Protein AF-A0A8H4V122-F1 (afdb_monomer_lite)

Radius of gyration: 27.4 Å; chains: 1; bounding box: 57×43×86 Å

Sequence (117 aa):
MLMNLHKHVWTEALQMNDFHEDGKKNVDSMQRLVELAEGYEKRVKEESTLTKEQLKTRYVGKVDPKKHIEDVGQQLIEDNIVAVSRQMINKESSVARVANGQDKENEAQMDVDDEKL

Structure (mmCIF, N/CA/C/O backbone):
data_AF-A0A8H4V122-F1
#
_entry.id   AF-A0A8H4V122-F1
#
loop_
_atom_site.group_PDB
_atom_site.id
_atom_site.type_symbol
_atom_site.label_atom_id
_atom_site.label_alt_id
_atom_site.label_comp_id
_atom_site.label_asym_id
_atom_site.label_entity_id
_atom_site.label_seq_id
_atom_site.pdbx_PDB_ins_code
_atom_site.Cartn_x
_atom_site.Cartn_y
_atom_site.Cartn_z
_atom_site.occupancy
_atom_site.B_iso_or_equiv
_atom_site.auth_seq_id
_atom_site.auth_comp_id
_atom_site.auth_asym_id
_atom_site.auth_atom_id
_atom_site.pdbx_PDB_model_num
ATOM 1 N N . MET A 1 1 ? 14.186 -34.606 -11.131 1.00 58.03 1 MET A N 1
ATOM 2 C CA . MET A 1 1 ? 13.995 -33.296 -11.801 1.00 58.03 1 MET A CA 1
ATOM 3 C C . MET A 1 1 ? 12.829 -32.456 -11.257 1.00 58.03 1 MET A C 1
ATOM 5 O O . MET A 1 1 ? 12.756 -31.294 -11.612 1.00 58.03 1 MET A O 1
ATOM 9 N N . LEU A 1 2 ? 11.965 -32.953 -10.357 1.00 67.62 2 LEU A N 1
ATOM 10 C CA . LEU A 1 2 ? 10.861 -32.154 -9.777 1.00 67.62 2 LEU A CA 1
ATOM 11 C C . LEU A 1 2 ? 11.307 -31.126 -8.716 1.00 67.62 2 LEU A C 1
ATOM 13 O O . LEU A 1 2 ? 10.572 -30.201 -8.388 1.00 67.62 2 LEU A O 1
ATOM 17 N N . MET A 1 3 ? 12.528 -31.260 -8.193 1.00 71.56 3 MET A N 1
ATOM 18 C CA . MET A 1 3 ? 13.026 -30.456 -7.069 1.00 71.56 3 MET A CA 1
ATOM 19 C C . MET A 1 3 ? 13.312 -28.982 -7.421 1.00 71.56 3 MET A C 1
ATOM 21 O O . MET A 1 3 ? 13.557 -28.187 -6.522 1.00 71.56 3 MET A O 1
ATOM 25 N N . ASN A 1 4 ? 13.280 -28.609 -8.705 1.00 76.31 4 ASN A N 1
ATOM 26 C CA . ASN A 1 4 ? 13.495 -27.230 -9.162 1.00 76.31 4 ASN A CA 1
ATOM 27 C C . ASN A 1 4 ? 12.207 -26.510 -9.592 1.00 76.31 4 ASN A C 1
ATOM 29 O O . ASN A 1 4 ? 12.282 -25.333 -9.915 1.00 76.31 4 ASN A O 1
ATOM 33 N N . LEU A 1 5 ? 11.037 -27.162 -9.580 1.00 77.88 5 LEU A N 1
ATOM 34 C CA . LEU A 1 5 ? 9.804 -26.549 -10.096 1.00 77.88 5 LEU A CA 1
ATOM 35 C C . LEU A 1 5 ? 9.271 -25.411 -9.206 1.00 77.88 5 LEU A C 1
ATOM 37 O O . LEU A 1 5 ? 8.628 -24.497 -9.699 1.00 77.88 5 LEU A O 1
ATOM 41 N N . HIS A 1 6 ? 9.564 -25.451 -7.903 1.00 78.19 6 HIS A N 1
ATOM 42 C CA . HIS A 1 6 ? 9.182 -24.402 -6.949 1.00 78.19 6 HIS A CA 1
ATOM 43 C C . HIS A 1 6 ? 10.207 -23.260 -6.859 1.00 78.19 6 HIS A C 1
ATOM 45 O O . HIS A 1 6 ? 10.007 -22.316 -6.098 1.00 78.19 6 HIS A O 1
ATOM 51 N N . LYS A 1 7 ? 11.353 -23.373 -7.546 1.00 80.56 7 LYS A N 1
ATOM 52 C CA . LYS A 1 7 ? 12.408 -22.364 -7.459 1.00 80.56 7 LYS A CA 1
ATOM 53 C C . LYS A 1 7 ? 12.090 -21.244 -8.434 1.00 80.56 7 LYS A C 1
ATOM 55 O O . LYS A 1 7 ? 12.181 -21.433 -9.643 1.00 80.56 7 LYS A O 1
ATOM 60 N N . HIS A 1 8 ? 11.751 -20.084 -7.890 1.00 79.12 8 HIS A N 1
ATOM 61 C CA . HIS A 1 8 ? 11.617 -18.868 -8.677 1.00 79.12 8 HIS A CA 1
ATOM 62 C C . HIS A 1 8 ? 12.961 -18.468 -9.280 1.00 79.12 8 HIS A C 1
ATOM 64 O O . HIS A 1 8 ? 14.018 -18.618 -8.655 1.00 79.12 8 HIS A O 1
ATOM 70 N N . VAL A 1 9 ? 12.922 -17.964 -10.512 1.00 83.06 9 VAL A N 1
ATOM 71 C CA . VAL A 1 9 ? 14.120 -17.451 -11.167 1.00 83.06 9 VAL A CA 1
ATOM 72 C C . VAL A 1 9 ? 14.469 -16.133 -10.487 1.00 83.06 9 VAL A C 1
ATOM 74 O O . VAL A 1 9 ? 13.708 -15.176 -10.547 1.00 83.06 9 VAL A O 1
ATOM 77 N N . TRP A 1 10 ? 15.629 -16.067 -9.837 1.00 83.06 10 TRP A N 1
ATOM 78 C CA . TRP A 1 10 ? 16.069 -14.876 -9.098 1.00 83.06 10 TRP A CA 1
ATOM 79 C C . TRP A 1 10 ? 16.100 -13.598 -9.958 1.00 83.06 10 TRP A C 1
ATOM 81 O O . TRP A 1 10 ? 15.964 -12.498 -9.429 1.00 83.06 10 TRP A O 1
ATOM 91 N N . THR A 1 11 ? 16.233 -13.732 -11.282 1.00 80.19 11 THR A N 1
ATOM 92 C CA . THR A 1 11 ? 16.198 -12.613 -12.232 1.00 80.19 11 THR A CA 1
ATOM 93 C C . THR A 1 11 ? 14.825 -11.957 -12.341 1.00 80.19 11 THR A C 1
ATOM 95 O O . THR A 1 11 ? 14.758 -10.790 -12.706 1.00 80.19 11 THR A O 1
ATOM 98 N N . GLU A 1 12 ? 13.738 -12.665 -12.019 1.00 80.69 12 GLU A N 1
ATOM 99 C CA . GLU A 1 12 ? 12.373 -12.118 -11.997 1.00 80.69 12 GLU A CA 1
ATOM 100 C C . GLU A 1 12 ? 12.278 -10.939 -11.016 1.00 80.69 12 GLU A C 1
ATOM 102 O O . GLU A 1 12 ? 11.700 -9.903 -11.325 1.00 80.69 12 GLU A O 1
ATOM 107 N N . ALA A 1 13 ? 12.973 -11.024 -9.877 1.00 77.06 13 ALA A N 1
ATOM 108 C CA . ALA A 1 13 ? 13.030 -9.947 -8.892 1.00 77.06 13 ALA A CA 1
ATOM 109 C C . ALA A 1 13 ? 13.858 -8.726 -9.340 1.00 77.06 13 ALA A C 1
ATOM 111 O O . ALA A 1 13 ? 13.828 -7.702 -8.660 1.00 77.06 13 ALA A O 1
ATOM 112 N N . LEU A 1 14 ? 14.597 -8.825 -10.449 1.00 79.19 14 LEU A N 1
ATOM 113 C CA . LEU A 1 14 ? 15.359 -7.728 -11.056 1.00 79.19 14 LEU A CA 1
ATOM 114 C C . LEU A 1 14 ? 14.671 -7.154 -12.300 1.00 79.19 14 LEU A C 1
ATOM 116 O O . LEU A 1 14 ? 15.157 -6.171 -12.859 1.00 79.19 14 LEU A O 1
ATOM 120 N N . GLN A 1 15 ? 13.556 -7.744 -12.738 1.00 84.06 15 GLN A N 1
ATOM 121 C CA . GLN A 1 15 ? 12.768 -7.183 -13.824 1.00 84.06 15 GLN A CA 1
ATOM 122 C C . GLN A 1 15 ? 12.089 -5.894 -13.361 1.00 84.06 15 GLN A C 1
ATOM 124 O O . GLN A 1 15 ? 11.591 -5.774 -12.238 1.00 84.06 15 GLN A O 1
ATOM 129 N N . MET A 1 16 ? 12.128 -4.903 -14.242 1.00 83.88 16 MET A N 1
ATOM 130 C CA . MET A 1 16 ? 11.585 -3.581 -13.993 1.00 83.88 16 MET A CA 1
ATOM 131 C C . MET A 1 16 ? 10.168 -3.532 -14.554 1.00 83.88 16 MET A C 1
ATOM 133 O O . MET A 1 16 ? 9.971 -3.768 -15.745 1.00 83.88 16 MET A O 1
ATOM 137 N N . ASN A 1 17 ? 9.195 -3.277 -13.683 1.00 84.44 17 ASN A N 1
ATOM 138 C CA . ASN A 1 17 ? 7.796 -3.126 -14.070 1.00 84.44 17 ASN A CA 1
ATOM 139 C C . ASN A 1 17 ? 7.565 -1.763 -14.741 1.00 84.44 17 ASN A C 1
ATOM 141 O O . ASN A 1 17 ? 8.423 -0.877 -14.683 1.00 84.44 17 ASN A O 1
ATOM 145 N N . ASP A 1 18 ? 6.400 -1.589 -15.367 1.00 90.62 18 ASP A N 1
ATOM 146 C CA . ASP A 1 18 ? 6.002 -0.292 -15.911 1.00 90.62 18 ASP A CA 1
ATOM 147 C C . ASP A 1 18 ? 5.777 0.729 -14.782 1.00 90.62 18 ASP A C 1
ATOM 149 O O . ASP A 1 18 ? 4.948 0.547 -13.887 1.00 90.62 18 ASP A O 1
ATOM 153 N N . PHE A 1 19 ? 6.495 1.848 -14.865 1.00 88.19 19 PHE A N 1
ATOM 154 C CA . PHE A 1 19 ? 6.389 2.960 -13.929 1.00 88.19 19 PHE A CA 1
ATOM 155 C C . PHE A 1 19 ? 4.992 3.567 -13.868 1.00 88.19 19 PHE A C 1
ATOM 157 O O . PHE A 1 19 ? 4.586 4.055 -12.813 1.00 88.19 19 PHE A O 1
ATOM 164 N N . HIS A 1 20 ? 4.263 3.584 -14.986 1.00 92.25 20 HIS A N 1
ATOM 165 C CA . HIS A 1 20 ? 2.925 4.160 -15.002 1.00 92.25 20 HIS A CA 1
ATOM 166 C C . HIS A 1 20 ? 1.947 3.292 -14.198 1.00 92.25 20 HIS A C 1
ATOM 168 O O . HIS A 1 20 ? 1.125 3.811 -13.438 1.00 92.25 20 HIS A O 1
ATOM 174 N N . GLU A 1 21 ? 2.063 1.967 -14.309 1.00 91.19 21 GLU A N 1
ATOM 175 C CA . GLU A 1 21 ? 1.270 1.036 -13.506 1.00 91.19 21 GLU A CA 1
ATOM 176 C C . GLU A 1 21 ? 1.621 1.112 -12.020 1.00 91.19 21 GLU A C 1
ATOM 178 O O . GLU A 1 21 ? 0.715 1.170 -11.188 1.00 91.19 21 GLU A O 1
ATOM 183 N N . ASP A 1 22 ? 2.909 1.151 -11.677 1.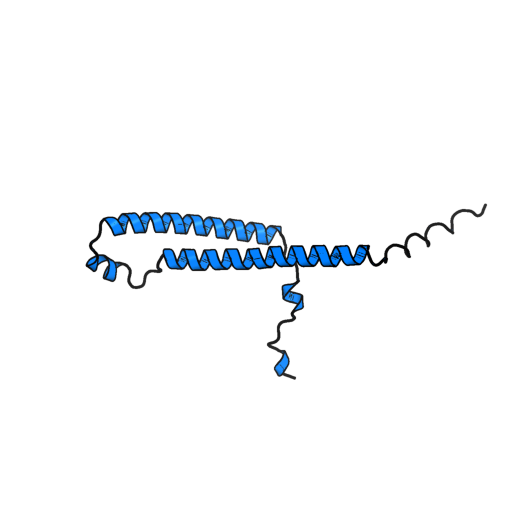00 89.75 22 ASP A N 1
ATOM 184 C CA . ASP A 1 22 ? 3.354 1.252 -10.283 1.00 89.75 22 ASP A CA 1
ATOM 185 C C . ASP A 1 22 ? 2.953 2.600 -9.661 1.00 89.75 22 ASP A C 1
ATOM 187 O O . ASP A 1 22 ? 2.476 2.650 -8.526 1.00 89.75 22 ASP A O 1
ATOM 191 N N . GLY A 1 23 ? 3.028 3.690 -10.432 1.00 91.00 23 GLY A N 1
ATOM 192 C CA . GLY A 1 23 ? 2.519 5.001 -10.029 1.00 91.00 23 GLY A CA 1
ATOM 193 C C . GLY A 1 23 ? 1.015 4.981 -9.749 1.00 91.00 23 GLY A C 1
ATOM 194 O O . GLY A 1 23 ? 0.573 5.480 -8.714 1.00 91.00 23 GLY A O 1
ATOM 195 N N . LYS A 1 24 ? 0.225 4.344 -10.622 1.00 94.62 24 LYS A N 1
ATOM 196 C CA . LYS A 1 24 ? -1.220 4.181 -10.413 1.00 94.62 24 LYS A CA 1
ATOM 197 C C . LYS A 1 24 ? -1.527 3.344 -9.168 1.00 94.62 24 LYS A C 1
ATOM 199 O O . LYS A 1 24 ? -2.357 3.753 -8.361 1.00 94.62 24 LYS A O 1
ATOM 204 N N . LYS A 1 25 ? -0.839 2.213 -8.977 1.00 92.38 25 LYS A N 1
ATOM 205 C CA . LYS A 1 25 ? -0.995 1.362 -7.783 1.00 92.38 25 LYS A CA 1
ATOM 206 C C . LYS A 1 25 ? -0.667 2.126 -6.502 1.00 92.38 25 LYS A C 1
ATOM 208 O O . LYS A 1 25 ? -1.403 2.009 -5.528 1.00 92.38 25 LYS A O 1
ATOM 213 N N . ASN A 1 26 ? 0.390 2.937 -6.511 1.00 92.75 26 ASN A N 1
ATOM 214 C CA . ASN A 1 26 ? 0.759 3.774 -5.372 1.00 92.75 26 ASN A CA 1
ATOM 215 C C . ASN A 1 26 ? -0.326 4.802 -5.036 1.00 92.75 26 ASN A C 1
ATOM 217 O O . ASN A 1 26 ? -0.695 4.931 -3.869 1.00 92.75 26 ASN A O 1
ATOM 221 N N . VAL A 1 27 ? -0.874 5.492 -6.041 1.00 94.44 27 VAL A N 1
ATOM 222 C CA . VAL A 1 27 ? -1.979 6.446 -5.844 1.00 94.44 27 VAL A CA 1
ATOM 223 C C . VAL A 1 27 ? -3.216 5.743 -5.282 1.00 94.44 27 VAL A C 1
ATOM 225 O O . VAL A 1 27 ? -3.773 6.204 -4.287 1.00 94.44 27 VAL A O 1
ATOM 228 N N . ASP A 1 28 ? -3.605 4.602 -5.853 1.00 94.44 28 ASP A N 1
ATOM 229 C CA . ASP A 1 28 ? -4.757 3.822 -5.389 1.00 94.44 28 ASP A CA 1
ATOM 230 C C . ASP A 1 28 ? -4.567 3.337 -3.938 1.00 94.44 28 ASP A C 1
ATOM 232 O O . ASP A 1 28 ? -5.485 3.420 -3.119 1.00 94.44 28 ASP A O 1
ATOM 236 N N . SER A 1 29 ? -3.370 2.862 -3.583 1.00 91.44 29 SER A N 1
ATOM 237 C CA . SER A 1 29 ? -3.038 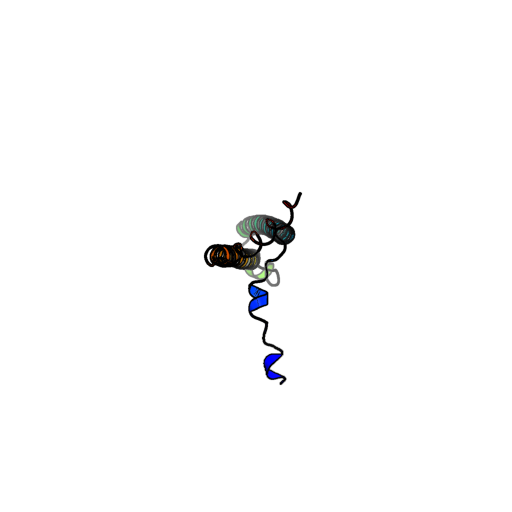2.424 -2.222 1.00 91.44 29 SER A CA 1
ATOM 238 C C . SER A 1 29 ? -3.020 3.581 -1.222 1.00 91.44 29 SER A C 1
ATOM 240 O O . SER A 1 29 ? -3.534 3.437 -0.112 1.00 91.44 29 SER A O 1
ATOM 242 N N . MET A 1 30 ? -2.496 4.749 -1.608 1.00 91.94 30 MET A N 1
ATOM 243 C CA . MET A 1 30 ? -2.550 5.952 -0.773 1.00 91.94 30 MET A CA 1
ATOM 244 C C . MET A 1 30 ? -3.988 6.429 -0.557 1.00 91.94 30 MET A C 1
ATOM 246 O O . MET A 1 30 ? -4.345 6.775 0.567 1.00 91.94 30 MET A O 1
ATOM 250 N N . GLN A 1 31 ? -4.831 6.395 -1.593 1.00 94.31 31 GLN A N 1
ATOM 251 C CA . GLN A 1 31 ? -6.244 6.757 -1.482 1.00 94.31 31 GLN A CA 1
ATOM 252 C C . GLN A 1 31 ? -6.979 5.843 -0.490 1.00 94.31 31 GLN A C 1
ATOM 254 O O . GLN A 1 31 ? -7.683 6.327 0.396 1.00 94.31 31 GLN A O 1
ATOM 259 N N . ARG A 1 32 ? -6.746 4.526 -0.562 1.00 91.19 32 ARG A N 1
ATOM 260 C CA . ARG A 1 32 ? -7.284 3.565 0.418 1.00 91.19 32 ARG A CA 1
ATOM 261 C C . ARG A 1 32 ? -6.803 3.856 1.837 1.00 91.19 32 ARG A C 1
ATOM 263 O O . ARG A 1 32 ? -7.577 3.744 2.783 1.00 91.19 32 ARG A O 1
ATOM 270 N N . LEU A 1 33 ? -5.537 4.238 2.003 1.00 91.38 33 LEU A N 1
ATOM 271 C CA . LEU A 1 33 ? -4.978 4.569 3.314 1.00 91.38 33 LEU A CA 1
ATOM 272 C C . LEU A 1 33 ? -5.646 5.817 3.915 1.00 91.38 33 LEU A C 1
ATOM 274 O O . LEU A 1 33 ? -5.933 5.828 5.112 1.00 91.38 33 LEU A O 1
ATOM 278 N N . VAL A 1 34 ? -5.970 6.821 3.093 1.00 92.50 34 VAL A N 1
ATOM 279 C CA . VAL A 1 34 ? -6.749 8.001 3.514 1.00 92.50 34 VAL A CA 1
ATOM 280 C C . VAL A 1 34 ? -8.155 7.602 3.968 1.00 92.50 34 VAL A C 1
ATOM 282 O O . VAL A 1 34 ? -8.569 7.976 5.064 1.00 92.50 34 VAL A O 1
ATOM 285 N N . GLU A 1 35 ? -8.865 6.783 3.190 1.00 91.12 35 GLU A N 1
ATOM 286 C CA . GLU A 1 35 ? -10.209 6.303 3.550 1.00 91.12 35 GLU A CA 1
ATOM 287 C C . GLU A 1 35 ? -10.214 5.531 4.880 1.00 91.12 35 GLU A C 1
ATOM 289 O O . GLU A 1 35 ? -11.092 5.716 5.731 1.00 91.12 35 GLU A O 1
ATOM 294 N N . LEU A 1 36 ? -9.204 4.685 5.095 1.00 90.25 36 LEU A N 1
ATOM 295 C CA . LEU A 1 36 ? -9.030 3.948 6.345 1.00 90.25 36 LEU A CA 1
ATOM 296 C C . LEU A 1 36 ? -8.700 4.875 7.520 1.00 90.25 36 LEU A C 1
ATOM 298 O O . LEU A 1 36 ? -9.209 4.655 8.621 1.00 90.25 36 LEU A O 1
ATOM 302 N N . ALA A 1 37 ? -7.895 5.918 7.300 1.00 90.50 37 ALA A N 1
ATOM 303 C CA . ALA A 1 37 ? -7.561 6.908 8.320 1.00 90.50 37 ALA A CA 1
ATOM 304 C C . ALA A 1 37 ? -8.794 7.716 8.760 1.00 90.50 37 ALA A C 1
ATOM 306 O O . ALA A 1 37 ? -9.027 7.875 9.960 1.00 90.50 37 ALA A O 1
ATOM 307 N N . GLU A 1 38 ? -9.641 8.143 7.819 1.00 90.31 38 GLU A N 1
ATOM 308 C CA . GLU A 1 38 ? -10.925 8.785 8.134 1.00 90.31 38 GLU A CA 1
ATOM 309 C C . GLU A 1 38 ? -11.863 7.839 8.905 1.00 90.31 38 GLU A C 1
ATOM 311 O O . GLU A 1 38 ? -12.551 8.239 9.852 1.00 90.31 38 GLU A O 1
ATOM 316 N N . GLY A 1 39 ? -11.890 6.558 8.524 1.00 87.62 39 GLY A N 1
ATOM 317 C CA . GLY A 1 39 ? -12.637 5.520 9.235 1.00 87.62 39 GLY A CA 1
ATOM 318 C C . GLY A 1 39 ? -12.130 5.294 10.664 1.00 87.62 39 GLY A C 1
ATOM 319 O O . GLY A 1 39 ? -12.930 5.129 11.591 1.00 87.62 39 GLY A O 1
ATOM 320 N N . TYR A 1 40 ? -10.811 5.327 10.859 1.00 88.50 40 TYR A N 1
ATOM 321 C CA . TYR A 1 40 ? -10.179 5.242 12.172 1.00 88.50 40 TYR A CA 1
ATOM 322 C C . TYR A 1 40 ? -10.537 6.451 13.044 1.00 88.50 40 TYR A C 1
ATOM 324 O O . TYR A 1 40 ? -10.947 6.266 14.189 1.00 88.50 40 TYR A O 1
ATOM 332 N N . GLU A 1 41 ? -10.495 7.672 12.501 1.00 88.81 41 GLU A N 1
ATOM 333 C CA . GLU A 1 41 ? -10.885 8.886 13.229 1.00 88.81 41 GLU A CA 1
ATOM 334 C C . GLU A 1 41 ? -12.337 8.809 13.732 1.00 88.81 41 GLU A C 1
ATOM 336 O O . GLU A 1 41 ? -12.615 9.086 14.903 1.00 88.81 41 GLU A O 1
ATOM 341 N N . LYS A 1 42 ? -13.268 8.372 12.872 1.00 87.88 42 LYS A N 1
ATOM 342 C CA . LYS A 1 42 ? -14.676 8.159 13.251 1.00 87.88 42 LYS A CA 1
ATOM 343 C C . LYS A 1 42 ? -14.802 7.130 14.377 1.00 87.88 42 LYS A C 1
ATOM 345 O O . LYS A 1 42 ? -15.494 7.394 15.360 1.00 87.88 42 LYS A O 1
ATOM 350 N N . ARG A 1 43 ? -14.090 5.996 14.292 1.00 82.69 43 ARG A N 1
ATOM 351 C CA . ARG A 1 43 ? -14.099 4.976 15.357 1.00 82.69 43 ARG A CA 1
ATOM 352 C C . ARG A 1 43 ? -13.572 5.502 16.685 1.00 82.69 43 ARG A C 1
ATOM 354 O O . ARG A 1 43 ? -14.184 5.212 17.708 1.00 82.69 43 ARG A O 1
ATOM 361 N N . VAL A 1 44 ? -12.486 6.272 16.678 1.00 86.56 44 VAL A N 1
ATOM 362 C CA . VAL A 1 44 ? -11.907 6.844 17.904 1.00 86.56 44 VAL A CA 1
ATOM 363 C C . VAL A 1 44 ? -12.884 7.826 18.560 1.00 86.56 44 VAL A C 1
ATOM 365 O O . VAL A 1 44 ? -13.072 7.790 19.777 1.00 86.56 44 VAL A O 1
ATOM 368 N N . LYS A 1 45 ? -13.573 8.657 17.764 1.00 87.06 45 LYS A N 1
ATOM 369 C CA . LYS A 1 45 ? -14.620 9.563 18.269 1.00 87.06 45 LYS A CA 1
ATOM 370 C C . LYS A 1 45 ? -15.780 8.798 18.907 1.00 87.06 45 LYS A C 1
ATOM 372 O O . LYS A 1 45 ? -16.225 9.160 19.992 1.00 87.06 45 LYS A O 1
ATOM 377 N N . GLU A 1 46 ? -16.247 7.725 18.273 1.00 82.50 46 GLU A N 1
ATOM 378 C CA . GLU A 1 46 ? -17.313 6.887 18.830 1.00 82.50 46 GLU A CA 1
ATOM 379 C C . GLU A 1 46 ? -16.874 6.130 20.093 1.00 82.50 46 GLU A C 1
ATOM 381 O O . GLU A 1 46 ? -17.634 6.041 21.056 1.00 82.50 46 GLU A O 1
ATOM 386 N N . GLU A 1 47 ? -15.649 5.604 20.117 1.00 79.81 47 GLU A N 1
ATOM 387 C CA . GLU A 1 47 ? -15.069 4.919 21.275 1.00 79.81 47 GLU A CA 1
ATOM 388 C C . GLU A 1 47 ? -14.972 5.835 22.500 1.00 79.81 47 GLU A C 1
ATOM 390 O O . GLU A 1 47 ? -15.287 5.396 23.604 1.00 79.81 47 GLU A O 1
ATOM 395 N N . SER A 1 48 ? -14.665 7.125 22.313 1.00 78.81 48 SER A N 1
ATOM 396 C CA . SER A 1 48 ? -14.642 8.110 23.404 1.00 78.81 48 SER A CA 1
ATOM 397 C C . SER A 1 48 ? -16.003 8.315 24.084 1.00 78.81 48 SER A C 1
ATOM 399 O O . SER A 1 48 ? -16.047 8.825 25.203 1.00 78.81 48 SER A O 1
ATOM 401 N N . THR A 1 49 ? -17.109 7.955 23.426 1.00 79.94 49 THR A N 1
ATOM 402 C CA . THR A 1 49 ? -18.470 8.090 23.977 1.00 79.94 49 THR A CA 1
ATOM 403 C C . THR A 1 49 ? -18.980 6.821 24.662 1.00 79.94 49 THR A C 1
ATOM 405 O O . THR A 1 49 ? -20.023 6.856 25.314 1.00 79.94 49 THR A O 1
ATOM 408 N N . LEU A 1 50 ? -18.264 5.697 24.533 1.00 75.38 50 LEU A N 1
ATOM 409 C CA . LEU A 1 50 ? -18.705 4.385 25.000 1.00 75.38 50 LEU A CA 1
ATOM 410 C C . LEU A 1 50 ? -17.956 3.922 26.255 1.00 75.38 50 LEU A C 1
ATOM 412 O O . LEU A 1 50 ? -16.796 4.251 26.492 1.00 75.38 50 LEU A O 1
ATOM 416 N N . THR A 1 51 ? -18.613 3.078 27.052 1.00 79.94 51 THR A N 1
ATOM 417 C CA . THR A 1 51 ? -17.969 2.415 28.195 1.00 79.94 51 THR A CA 1
ATOM 418 C C . THR A 1 51 ? -17.137 1.206 27.745 1.00 79.94 51 THR A C 1
ATOM 420 O O . THR A 1 51 ? -17.447 0.537 26.756 1.00 79.94 51 THR A O 1
ATOM 423 N N . LYS A 1 52 ? -16.075 0.885 28.499 1.00 72.69 52 LYS A N 1
ATOM 424 C CA . LYS A 1 52 ? -15.099 -0.172 28.156 1.00 72.69 52 LYS A CA 1
ATOM 425 C C . LYS A 1 52 ? -15.713 -1.571 27.995 1.00 72.69 52 LYS A C 1
ATOM 427 O O . LYS A 1 52 ? -15.170 -2.387 27.256 1.00 72.69 52 LYS A O 1
ATOM 432 N N . GLU A 1 53 ? -16.819 -1.863 28.677 1.00 70.75 53 GLU A N 1
ATOM 433 C CA . GLU A 1 53 ? -17.504 -3.161 28.586 1.00 70.75 53 GLU A CA 1
ATOM 434 C C . GLU A 1 53 ? -18.292 -3.310 27.281 1.00 70.75 53 GLU A C 1
ATOM 436 O O . GLU A 1 53 ? -18.203 -4.348 26.628 1.00 70.75 53 GLU A O 1
ATOM 441 N N . GLN A 1 54 ? -18.972 -2.245 26.844 1.00 71.69 54 GLN A N 1
ATOM 442 C CA . GLN A 1 54 ? -19.691 -2.207 25.566 1.00 71.69 54 GLN A CA 1
ATOM 443 C C . GLN A 1 54 ? -18.729 -2.254 24.374 1.00 71.69 54 GLN A C 1
ATOM 445 O O . GLN A 1 54 ? -19.041 -2.825 23.328 1.00 71.69 54 GLN A O 1
ATOM 450 N N . LEU A 1 55 ? -17.530 -1.692 24.541 1.00 70.50 55 LEU A N 1
ATOM 451 C CA . LEU A 1 55 ? -16.494 -1.693 23.518 1.00 70.50 55 LEU A CA 1
ATOM 452 C C . LEU A 1 55 ? -16.030 -3.113 23.154 1.00 70.50 55 LEU A C 1
ATOM 454 O O . LEU A 1 55 ? -15.879 -3.444 21.978 1.00 70.50 55 LEU A O 1
ATOM 458 N N . LYS A 1 56 ? -15.857 -3.970 24.170 1.00 68.69 56 LYS A N 1
ATOM 459 C CA . LYS A 1 56 ? -15.374 -5.347 24.002 1.00 68.69 56 LYS A CA 1
ATOM 460 C C . LYS A 1 56 ? -16.348 -6.238 23.243 1.00 68.69 56 LYS A C 1
ATOM 462 O O . LYS A 1 56 ? -15.896 -7.186 22.623 1.00 68.69 56 LYS A O 1
ATOM 467 N N . THR A 1 57 ? -17.650 -5.961 23.289 1.00 74.75 57 THR A N 1
ATOM 468 C CA . THR A 1 57 ? -18.679 -6.756 22.596 1.00 74.75 57 THR A CA 1
ATOM 469 C C . THR A 1 57 ? -19.015 -6.195 21.215 1.00 74.75 57 THR A C 1
ATOM 471 O O . THR A 1 57 ? -19.268 -6.960 20.290 1.00 74.75 57 THR A O 1
ATOM 474 N N . ARG A 1 58 ? -18.984 -4.866 21.039 1.00 74.00 58 ARG A N 1
ATOM 475 C CA . ARG A 1 58 ? -19.420 -4.192 19.800 1.00 74.00 58 ARG A CA 1
ATOM 476 C C . ARG A 1 58 ? -18.503 -4.424 18.595 1.00 74.00 58 ARG A C 1
ATOM 478 O O . ARG A 1 58 ? -18.962 -4.335 17.454 1.00 74.00 58 ARG A O 1
ATOM 485 N N . TYR A 1 59 ? -17.218 -4.682 18.835 1.00 72.56 59 TYR A N 1
ATOM 486 C CA . TYR A 1 59 ? -16.204 -4.790 17.779 1.00 72.56 59 TYR A CA 1
ATOM 487 C C . TYR A 1 59 ? -15.685 -6.210 17.536 1.00 72.56 59 TYR A C 1
ATOM 489 O O . TYR A 1 59 ? -14.824 -6.400 16.679 1.00 72.56 59 TYR A O 1
ATOM 497 N N . VAL A 1 60 ? -16.229 -7.218 18.223 1.00 77.50 60 VAL A N 1
ATOM 498 C CA . VAL A 1 60 ? -15.880 -8.620 17.952 1.00 77.50 60 VAL A CA 1
ATOM 499 C C . VAL A 1 60 ? -16.329 -8.987 16.537 1.00 77.50 60 VAL A C 1
ATOM 501 O O . VAL A 1 60 ? -17.469 -8.735 16.154 1.00 77.50 60 VAL A O 1
ATOM 504 N N . GLY A 1 61 ? -15.421 -9.556 15.744 1.00 78.00 61 GLY A N 1
ATOM 505 C CA . GLY A 1 61 ? -15.691 -9.973 14.363 1.00 78.00 61 GLY A CA 1
ATOM 506 C C . GLY A 1 61 ? -15.612 -8.857 13.315 1.00 78.00 61 GLY A C 1
ATOM 507 O O . GLY A 1 61 ? -15.686 -9.152 12.125 1.00 78.00 61 GLY A O 1
ATOM 508 N N . LYS A 1 62 ? -15.416 -7.591 13.713 1.00 81.06 62 LYS A N 1
ATOM 509 C CA . LYS A 1 62 ? -15.082 -6.504 12.780 1.00 81.06 62 LYS A CA 1
ATOM 510 C C . LYS A 1 62 ? -13.568 -6.356 12.693 1.00 81.06 62 LYS A C 1
ATOM 512 O O . LYS A 1 62 ? -12.877 -6.457 13.701 1.00 81.06 62 LYS A O 1
ATOM 517 N N . VAL A 1 63 ? -13.059 -6.057 11.500 1.00 77.06 63 VAL A N 1
ATOM 518 C CA . VAL A 1 63 ? -11.634 -5.753 11.322 1.00 77.06 63 VAL A CA 1
ATOM 519 C C . VAL A 1 63 ? -11.279 -4.509 12.149 1.00 77.06 63 VAL A C 1
ATOM 521 O O . VAL A 1 63 ? -12.025 -3.518 12.165 1.00 77.06 63 VAL A O 1
ATOM 524 N N . ASP A 1 64 ? -10.174 -4.591 12.887 1.00 83.69 64 ASP A N 1
ATOM 525 C CA . ASP A 1 64 ? -9.588 -3.473 13.625 1.00 83.69 64 ASP A CA 1
ATOM 526 C C . ASP A 1 64 ? -8.981 -2.483 12.609 1.00 83.69 64 ASP A C 1
ATOM 528 O O . ASP A 1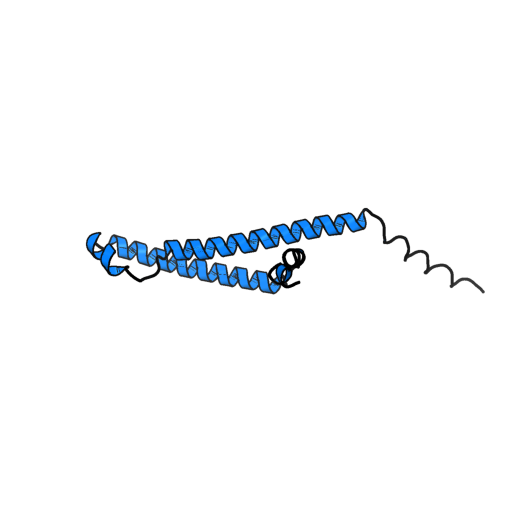 64 ? -8.151 -2.907 11.800 1.00 83.69 64 ASP A O 1
ATOM 532 N N . PRO A 1 65 ? -9.380 -1.192 12.583 1.00 84.06 65 PRO A N 1
ATOM 533 C CA . PRO A 1 65 ? -8.915 -0.266 11.562 1.00 84.06 65 PRO A CA 1
ATOM 534 C C . PRO A 1 65 ? -7.433 0.044 11.755 1.00 84.06 65 PRO A C 1
ATOM 536 O O . PRO A 1 65 ? -6.746 0.297 10.776 1.00 84.06 65 PRO A O 1
ATOM 539 N N . LYS A 1 66 ? -6.921 -0.032 12.993 1.00 87.25 66 LYS A N 1
ATOM 540 C CA . LYS A 1 66 ? -5.499 0.156 13.271 1.00 87.25 66 LYS A CA 1
ATOM 541 C C . LYS A 1 66 ? -4.677 -0.930 12.585 1.00 87.25 66 LYS A C 1
ATOM 543 O O . LYS A 1 66 ? -3.734 -0.615 11.869 1.00 87.25 66 LYS A O 1
ATOM 548 N N . LYS A 1 67 ? -5.080 -2.192 12.764 1.00 89.56 67 LYS A N 1
ATOM 549 C CA . LYS A 1 67 ? -4.417 -3.332 12.125 1.00 89.56 67 LYS A CA 1
ATOM 550 C C . LYS A 1 67 ? -4.531 -3.267 10.599 1.00 89.56 67 LYS A C 1
ATOM 552 O O . LYS A 1 67 ? -3.561 -3.519 9.907 1.00 89.56 67 LYS A O 1
ATOM 557 N N . HIS A 1 68 ? -5.689 -2.864 10.075 1.00 89.62 68 HIS A N 1
ATOM 558 C CA . HIS A 1 68 ? -5.874 -2.722 8.628 1.00 89.62 68 HIS A CA 1
ATOM 559 C C . HIS A 1 68 ? -4.954 -1.642 8.028 1.00 89.62 68 HIS A C 1
ATOM 561 O O . HIS A 1 68 ? -4.371 -1.856 6.970 1.00 89.62 68 HIS A O 1
ATOM 567 N N . ILE A 1 69 ? -4.804 -0.493 8.698 1.00 91.00 69 ILE A N 1
ATOM 568 C CA . ILE A 1 69 ? -3.875 0.565 8.270 1.00 91.00 69 ILE A CA 1
ATOM 569 C C . ILE A 1 69 ? -2.429 0.058 8.293 1.00 91.00 69 ILE A C 1
ATOM 571 O O . ILE A 1 69 ? -1.671 0.355 7.375 1.00 91.00 69 ILE A O 1
ATOM 575 N N . GLU A 1 70 ? -2.055 -0.709 9.319 1.00 91.56 70 GLU A N 1
ATOM 576 C CA . GLU A 1 70 ? -0.725 -1.313 9.436 1.00 91.56 70 GLU A CA 1
ATOM 577 C C . GLU A 1 70 ? -0.442 -2.293 8.289 1.00 91.56 70 GLU A C 1
ATOM 579 O O . GLU A 1 70 ? 0.577 -2.150 7.618 1.00 91.56 70 GLU A O 1
ATOM 584 N N . ASP A 1 71 ? -1.377 -3.199 7.989 1.00 91.69 71 ASP A N 1
ATOM 585 C CA . ASP A 1 71 ? -1.236 -4.184 6.910 1.00 91.69 71 ASP A CA 1
ATOM 586 C C . ASP A 1 71 ? -1.068 -3.501 5.532 1.00 91.69 71 ASP A C 1
ATOM 588 O O . ASP A 1 71 ? -0.180 -3.857 4.755 1.00 91.69 71 ASP A O 1
ATOM 592 N N . VAL A 1 72 ? -1.889 -2.483 5.231 1.00 90.62 72 VAL A N 1
ATOM 593 C CA . VAL A 1 72 ? -1.817 -1.731 3.960 1.00 90.62 72 VAL A CA 1
ATOM 594 C C . VAL A 1 72 ? -0.553 -0.873 3.887 1.00 90.62 72 VAL A C 1
ATOM 596 O O . VAL A 1 72 ? 0.093 -0.802 2.841 1.00 90.62 72 VAL A O 1
ATOM 599 N N . GLY A 1 73 ? -0.182 -0.223 4.992 1.00 92.38 73 GLY A N 1
ATOM 600 C CA . GLY A 1 73 ? 1.022 0.599 5.067 1.00 92.38 73 GLY A CA 1
ATOM 601 C C . GLY A 1 73 ? 2.295 -0.225 4.897 1.00 92.38 73 GLY A C 1
ATOM 602 O O . GLY A 1 73 ? 3.205 0.198 4.186 1.00 92.38 73 GLY A O 1
ATOM 603 N N . GLN A 1 74 ? 2.346 -1.417 5.494 1.00 93.88 74 GLN A N 1
ATOM 604 C CA . GLN A 1 74 ? 3.480 -2.322 5.361 1.00 93.88 74 GLN A CA 1
ATOM 605 C C . GLN A 1 74 ? 3.671 -2.776 3.910 1.00 93.88 74 GLN A C 1
ATOM 607 O O . GLN A 1 74 ? 4.775 -2.643 3.386 1.00 93.88 74 GLN A O 1
ATOM 612 N N . GLN A 1 75 ? 2.601 -3.211 3.237 1.00 92.06 75 GLN A N 1
ATOM 613 C CA . GLN A 1 75 ? 2.659 -3.597 1.820 1.00 92.06 75 GLN A CA 1
ATOM 614 C C . GLN A 1 75 ? 3.150 -2.445 0.933 1.00 92.06 75 GLN A C 1
ATOM 616 O O . GLN A 1 75 ? 4.056 -2.625 0.123 1.00 92.06 75 GLN A O 1
ATOM 621 N N . LEU A 1 76 ? 2.615 -1.236 1.136 1.00 93.69 76 LEU A N 1
ATOM 622 C CA . LEU A 1 76 ? 3.018 -0.054 0.371 1.00 93.69 76 LEU A CA 1
ATOM 623 C C . LEU A 1 76 ? 4.511 0.266 0.541 1.00 93.69 76 LEU A C 1
ATOM 625 O O . LEU A 1 76 ? 5.179 0.653 -0.418 1.00 93.69 76 LEU A O 1
ATOM 629 N N . ILE A 1 77 ? 5.039 0.138 1.759 1.00 93.56 77 ILE A N 1
ATOM 630 C CA . ILE A 1 77 ? 6.455 0.393 2.041 1.00 93.56 77 ILE A CA 1
ATOM 631 C C . ILE A 1 77 ? 7.332 -0.696 1.416 1.00 93.56 77 ILE A C 1
ATOM 633 O O . ILE A 1 77 ? 8.331 -0.367 0.779 1.00 93.56 77 ILE A O 1
ATOM 637 N N . GLU A 1 78 ? 6.959 -1.967 1.563 1.00 93.38 78 GLU A N 1
ATOM 638 C CA . GLU A 1 78 ? 7.687 -3.103 0.985 1.00 93.38 78 GLU A CA 1
ATOM 639 C C . GLU A 1 78 ? 7.810 -2.975 -0.540 1.00 93.38 78 GLU A C 1
ATOM 641 O O . GLU A 1 78 ? 8.923 -3.034 -1.074 1.00 93.38 78 GLU A O 1
ATOM 646 N N . ASP A 1 79 ? 6.701 -2.693 -1.228 1.00 90.88 79 ASP A N 1
ATOM 647 C CA . ASP A 1 79 ? 6.669 -2.535 -2.684 1.00 90.88 79 ASP A CA 1
ATOM 648 C C . ASP A 1 79 ? 7.553 -1.369 -3.153 1.00 90.88 79 ASP A C 1
ATOM 650 O O . ASP A 1 79 ? 8.350 -1.508 -4.088 1.00 90.88 79 ASP A O 1
ATOM 654 N N . ASN A 1 80 ? 7.479 -0.223 -2.467 1.00 92.06 80 ASN A N 1
ATOM 655 C CA . ASN A 1 80 ? 8.274 0.951 -2.824 1.00 92.06 80 ASN A CA 1
ATOM 656 C C . ASN A 1 80 ? 9.770 0.768 -2.536 1.00 92.06 80 ASN A C 1
ATOM 658 O O . ASN A 1 80 ? 10.599 1.215 -3.331 1.00 92.06 80 ASN A O 1
ATOM 662 N N . ILE A 1 81 ? 10.141 0.086 -1.448 1.00 93.44 81 ILE A N 1
ATOM 663 C CA . ILE A 1 81 ? 11.546 -0.239 -1.159 1.00 93.44 81 ILE A CA 1
ATOM 664 C C . ILE A 1 81 ? 12.115 -1.110 -2.278 1.00 93.44 81 ILE A C 1
ATOM 666 O O . ILE A 1 81 ? 13.173 -0.794 -2.827 1.00 93.44 81 ILE A O 1
ATOM 670 N N . VAL A 1 82 ? 11.403 -2.173 -2.659 1.00 90.50 82 VAL A N 1
ATOM 671 C CA . VAL A 1 82 ? 11.836 -3.075 -3.731 1.00 90.50 82 VAL A CA 1
ATOM 672 C C . VAL A 1 82 ? 11.968 -2.320 -5.056 1.00 90.50 82 VAL A C 1
ATOM 674 O O . VAL A 1 82 ? 12.979 -2.477 -5.745 1.00 90.50 82 VAL A O 1
ATOM 677 N N . ALA A 1 83 ? 11.006 -1.460 -5.399 1.00 89.75 83 ALA A N 1
ATOM 678 C CA . ALA A 1 83 ? 11.053 -0.650 -6.614 1.00 89.75 83 ALA A CA 1
ATOM 679 C C . ALA A 1 83 ? 12.275 0.286 -6.651 1.00 89.75 83 ALA A C 1
ATOM 681 O O . ALA A 1 83 ? 13.011 0.305 -7.642 1.00 89.75 83 ALA A O 1
ATOM 682 N N . VAL A 1 84 ? 12.544 1.019 -5.566 1.00 91.38 84 VAL A N 1
ATOM 683 C CA . VAL A 1 84 ? 13.685 1.946 -5.478 1.00 91.38 84 VAL A CA 1
ATOM 684 C C . VAL A 1 84 ? 15.017 1.192 -5.514 1.00 91.38 84 VAL A C 1
ATOM 686 O O . VAL A 1 84 ? 15.931 1.580 -6.246 1.00 91.38 84 VAL A O 1
ATOM 689 N N . SER A 1 85 ? 15.139 0.077 -4.789 1.00 90.62 85 SER A N 1
ATOM 690 C CA . SER A 1 85 ? 16.340 -0.765 -4.830 1.00 90.62 85 SER A CA 1
ATOM 691 C C . SER A 1 85 ? 16.604 -1.332 -6.226 1.00 90.62 85 SER A C 1
ATOM 693 O O . SER A 1 85 ? 17.743 -1.275 -6.690 1.00 90.62 85 SER A O 1
ATOM 695 N N . ARG A 1 86 ? 15.570 -1.814 -6.934 1.00 89.31 86 ARG A N 1
ATOM 696 C CA . ARG A 1 86 ? 15.689 -2.279 -8.329 1.00 89.31 86 ARG A CA 1
ATOM 697 C C . ARG A 1 86 ? 16.220 -1.181 -9.245 1.00 89.31 86 ARG A C 1
ATOM 699 O O . ARG A 1 86 ? 17.144 -1.429 -10.016 1.00 89.31 86 ARG A O 1
ATOM 706 N N . GLN A 1 87 ? 15.679 0.032 -9.134 1.00 88.75 87 GLN A N 1
ATOM 707 C CA . GLN A 1 87 ? 16.116 1.175 -9.940 1.00 88.75 87 GLN A CA 1
ATOM 708 C C . GLN A 1 87 ? 17.584 1.533 -9.679 1.00 88.75 87 GLN A C 1
ATOM 710 O O . GLN A 1 87 ? 18.336 1.744 -10.630 1.00 88.75 87 GLN A O 1
ATOM 715 N N . MET A 1 88 ? 18.017 1.557 -8.412 1.00 90.06 88 MET A N 1
ATOM 716 C CA . MET A 1 88 ? 19.414 1.840 -8.059 1.00 90.06 88 MET A CA 1
ATOM 717 C C . MET A 1 88 ? 20.370 0.768 -8.587 1.00 90.06 88 MET A C 1
ATOM 719 O O . MET A 1 88 ? 21.385 1.103 -9.194 1.00 90.06 88 MET A O 1
ATOM 723 N N . ILE A 1 89 ? 20.027 -0.513 -8.422 1.00 89.25 89 ILE A N 1
ATOM 724 C CA . ILE A 1 89 ? 20.836 -1.625 -8.940 1.00 89.25 89 ILE A CA 1
ATOM 725 C C . ILE A 1 89 ? 20.939 -1.543 -10.468 1.00 89.25 89 ILE A C 1
ATOM 727 O O . ILE A 1 89 ? 22.035 -1.651 -11.016 1.00 89.25 89 ILE A O 1
ATOM 731 N N . ASN A 1 90 ? 19.821 -1.304 -11.161 1.00 86.62 90 ASN A N 1
ATOM 732 C CA . ASN A 1 90 ? 19.808 -1.186 -12.618 1.00 86.62 90 ASN A CA 1
ATOM 733 C C . ASN A 1 90 ? 20.666 0.002 -13.089 1.00 86.62 90 ASN A C 1
ATOM 735 O O . ASN A 1 90 ? 21.504 -0.148 -13.982 1.00 86.62 90 ASN A O 1
ATOM 739 N N . LYS A 1 91 ? 20.552 1.156 -12.424 1.00 87.75 91 LYS A N 1
ATOM 740 C CA . LYS A 1 91 ? 21.369 2.339 -12.712 1.00 87.75 91 LYS A CA 1
ATOM 741 C C . LYS A 1 91 ? 22.868 2.048 -12.588 1.00 87.75 91 LYS A C 1
ATOM 743 O O . LYS A 1 91 ? 23.602 2.270 -13.544 1.00 87.75 91 LYS A O 1
ATOM 748 N N . GLU A 1 92 ? 23.327 1.505 -11.464 1.00 87.56 92 GLU A N 1
ATOM 749 C CA . GLU A 1 92 ? 24.757 1.207 -11.280 1.00 87.56 92 GLU A CA 1
ATOM 750 C C . GLU A 1 92 ? 25.248 0.118 -12.252 1.00 87.56 92 GLU A C 1
ATOM 752 O O . GLU A 1 92 ? 26.332 0.219 -12.829 1.00 87.56 92 GLU A O 1
ATOM 757 N N . SER A 1 93 ? 24.422 -0.899 -12.516 1.00 82.88 93 SER A N 1
ATOM 758 C CA . SER A 1 93 ? 24.769 -1.975 -13.453 1.00 82.88 93 SER A CA 1
ATOM 759 C C . SER A 1 93 ? 24.852 -1.518 -14.916 1.00 82.88 93 SER A C 1
ATOM 761 O O . SER A 1 93 ? 25.659 -2.043 -15.684 1.00 82.88 93 SER A O 1
ATOM 763 N N . SER A 1 94 ? 24.044 -0.533 -15.313 1.00 77.25 94 SER A N 1
ATOM 764 C CA . SER A 1 94 ? 24.053 0.017 -16.672 1.00 77.25 94 SER A CA 1
ATOM 765 C C . SER A 1 94 ? 25.209 0.997 -16.882 1.00 77.25 94 SER A C 1
ATOM 767 O O . SER A 1 94 ? 25.832 0.972 -17.941 1.00 77.25 94 SER A O 1
ATOM 769 N N . VAL A 1 95 ? 25.590 1.774 -15.862 1.00 66.81 95 VAL A N 1
ATOM 770 C CA . VAL A 1 95 ? 26.777 2.650 -15.908 1.00 66.81 95 VAL A CA 1
ATOM 771 C C . VAL A 1 95 ? 28.078 1.841 -16.015 1.00 66.81 95 VAL A C 1
ATOM 773 O O . VAL A 1 95 ? 28.978 2.221 -16.765 1.00 66.81 95 VAL A O 1
ATOM 776 N N . ALA A 1 96 ? 28.169 0.679 -15.359 1.00 58.34 96 ALA A N 1
ATOM 777 C CA . ALA A 1 96 ? 29.328 -0.212 -15.479 1.00 58.34 96 ALA A CA 1
ATOM 778 C C . ALA A 1 96 ? 29.567 -0.726 -16.917 1.00 58.34 96 ALA A C 1
ATOM 780 O O . ALA A 1 96 ? 30.713 -0.983 -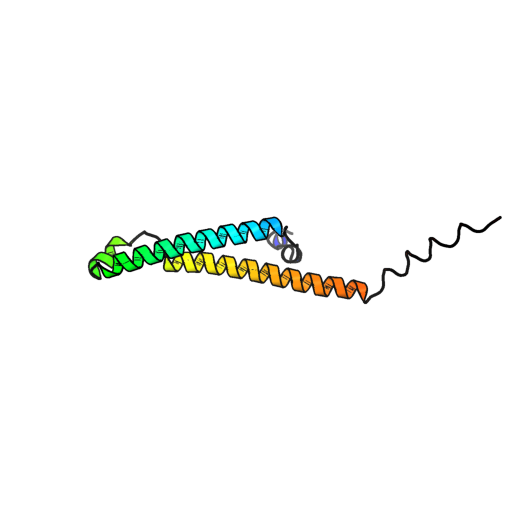17.290 1.00 58.34 96 ALA A O 1
ATOM 781 N N . ARG A 1 97 ? 28.516 -0.833 -17.749 1.00 57.28 97 ARG A N 1
ATOM 782 C CA . ARG A 1 97 ? 28.653 -1.194 -19.173 1.00 57.28 97 ARG A CA 1
ATOM 783 C C . ARG A 1 97 ? 29.301 -0.093 -20.009 1.00 57.28 97 ARG A C 1
ATOM 785 O O . ARG A 1 97 ? 30.043 -0.409 -20.926 1.00 57.28 97 ARG A O 1
ATOM 792 N N . VAL A 1 98 ? 29.072 1.177 -19.678 1.00 56.12 98 VAL A N 1
ATOM 793 C CA . VAL A 1 98 ? 29.683 2.309 -20.399 1.00 56.12 98 VAL A CA 1
ATOM 794 C C . VAL A 1 98 ? 31.176 2.439 -20.062 1.00 56.12 98 VAL A C 1
ATOM 796 O O . VAL A 1 98 ? 31.974 2.831 -20.909 1.00 56.12 98 VAL A O 1
ATOM 799 N N . ALA A 1 99 ? 31.583 2.063 -18.845 1.00 53.69 99 ALA A N 1
ATOM 800 C CA . ALA A 1 99 ? 32.985 2.114 -18.419 1.00 53.69 99 ALA A CA 1
ATOM 801 C C . ALA A 1 99 ? 33.860 0.995 -19.029 1.00 53.69 99 ALA A C 1
ATOM 803 O O . ALA A 1 99 ? 35.047 1.210 -19.273 1.00 53.69 99 ALA A O 1
ATOM 804 N N . ASN A 1 100 ? 33.286 -0.181 -19.308 1.00 52.31 100 ASN A N 1
ATOM 805 C CA . ASN A 1 100 ? 33.951 -1.286 -20.008 1.00 52.31 100 ASN A CA 1
ATOM 806 C C . ASN A 1 100 ? 33.580 -1.239 -21.499 1.00 52.31 100 ASN A C 1
ATOM 808 O O . ASN A 1 100 ? 32.612 -1.857 -21.925 1.00 52.31 100 ASN A O 1
ATOM 812 N N . GLY A 1 101 ? 34.338 -0.462 -22.275 1.00 53.91 101 GLY A N 1
ATOM 813 C CA . GLY A 1 101 ? 34.027 -0.091 -23.657 1.00 53.91 101 GLY A CA 1
ATOM 814 C C . GLY A 1 101 ? 33.517 -1.212 -24.573 1.00 53.91 101 GLY A C 1
ATOM 815 O O . GLY A 1 101 ? 34.258 -2.129 -24.917 1.00 53.91 101 GLY A O 1
ATOM 816 N N . GLN A 1 102 ? 32.282 -1.053 -25.052 1.00 48.66 102 GLN A N 1
ATOM 817 C CA . GLN A 1 102 ? 31.732 -1.797 -26.193 1.00 48.66 102 GLN A CA 1
ATOM 818 C C . GLN A 1 102 ? 31.099 -0.905 -27.279 1.00 48.66 102 GLN A C 1
ATOM 820 O O . GLN A 1 102 ? 30.484 -1.435 -28.193 1.00 48.66 102 GLN A O 1
ATOM 825 N N . ASP A 1 103 ? 31.322 0.415 -27.261 1.00 46.31 103 ASP A N 1
ATOM 826 C CA . ASP A 1 103 ? 30.859 1.314 -28.340 1.00 46.31 103 ASP A CA 1
ATOM 827 C C . ASP A 1 103 ? 31.967 1.748 -29.320 1.00 46.31 103 ASP A C 1
ATOM 829 O O . ASP A 1 103 ? 31.707 2.493 -30.256 1.00 46.31 103 ASP A O 1
ATOM 833 N N . LYS A 1 104 ? 33.209 1.260 -29.173 1.00 44.47 104 LYS A N 1
ATOM 834 C CA . LYS A 1 104 ? 34.307 1.623 -30.095 1.00 44.47 104 LYS A CA 1
ATOM 835 C C . LYS A 1 104 ? 34.406 0.775 -31.368 1.00 44.47 104 LYS A C 1
ATOM 837 O O . LYS A 1 104 ? 35.189 1.129 -32.242 1.00 44.47 104 LYS A O 1
ATOM 842 N N . GLU A 1 105 ? 33.651 -0.316 -31.500 1.00 40.12 105 GLU A N 1
ATOM 843 C CA . GLU A 1 105 ? 33.759 -1.196 -32.680 1.00 40.12 105 GLU A CA 1
ATOM 844 C C . GLU A 1 105 ? 32.761 -0.875 -33.804 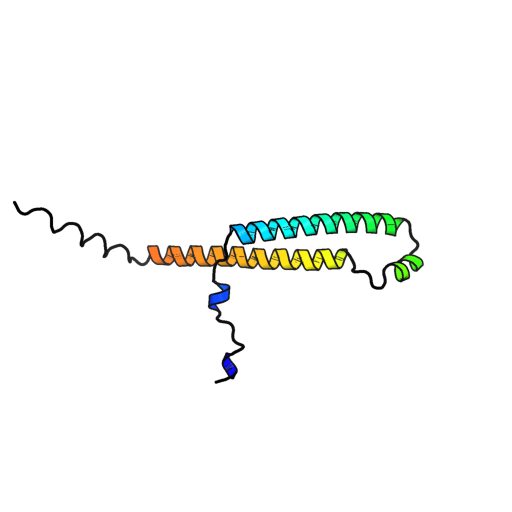1.00 40.12 105 GLU A C 1
ATOM 846 O O . GLU A 1 105 ? 33.019 -1.250 -34.943 1.00 40.12 105 GLU A O 1
ATOM 851 N N . ASN A 1 106 ? 31.682 -0.122 -33.550 1.00 41.66 106 ASN A N 1
ATOM 852 C CA . ASN A 1 106 ? 30.676 0.168 -34.586 1.00 41.66 106 ASN A CA 1
ATOM 853 C C . ASN A 1 106 ? 30.836 1.523 -35.302 1.00 41.66 106 ASN A C 1
ATOM 855 O O . ASN A 1 106 ? 30.220 1.706 -36.347 1.00 41.66 106 ASN A O 1
ATOM 859 N N . GLU A 1 107 ? 31.671 2.448 -34.814 1.00 39.97 107 GLU A N 1
ATOM 860 C CA . GLU A 1 107 ? 31.951 3.715 -35.525 1.00 39.97 107 GLU A CA 1
ATOM 861 C C . GLU A 1 107 ? 33.066 3.585 -36.578 1.00 39.97 107 GLU A C 1
ATOM 863 O O . GLU A 1 107 ? 33.072 4.320 -37.558 1.00 39.97 107 GLU A O 1
ATOM 868 N N . ALA A 1 108 ? 33.987 2.624 -36.447 1.00 40.28 108 ALA A N 1
ATOM 869 C CA . ALA A 1 108 ? 35.145 2.522 -37.346 1.00 40.28 108 ALA A CA 1
ATOM 870 C C . ALA A 1 108 ? 34.849 1.863 -38.712 1.00 40.28 108 ALA A C 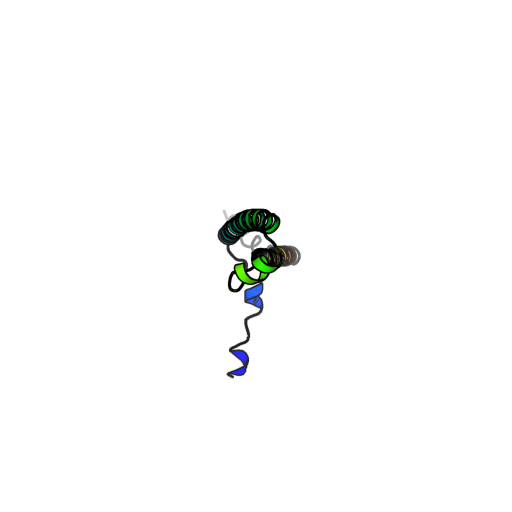1
ATOM 872 O O . ALA A 1 108 ? 35.689 1.917 -39.609 1.00 40.28 108 ALA A O 1
ATOM 873 N N . GLN A 1 109 ? 33.682 1.233 -38.886 1.00 42.22 109 GLN A N 1
ATOM 874 C CA . GLN A 1 109 ? 33.324 0.520 -40.122 1.00 42.22 109 GLN A CA 1
ATOM 875 C C . GLN A 1 109 ? 32.576 1.415 -41.137 1.00 42.22 109 GLN A C 1
ATOM 877 O O . GLN A 1 109 ? 32.389 0.998 -42.276 1.00 42.22 109 GLN A O 1
ATOM 882 N N . MET A 1 110 ? 32.140 2.627 -40.764 1.00 45.22 110 MET A N 1
ATOM 883 C CA . MET A 1 110 ? 31.282 3.459 -41.630 1.00 45.22 110 MET A CA 1
ATOM 884 C C . MET A 1 110 ? 32.020 4.506 -42.485 1.00 45.22 110 MET A C 1
ATOM 886 O O . MET A 1 110 ? 31.386 5.092 -43.354 1.00 45.22 110 MET A O 1
ATOM 890 N N . ASP A 1 111 ? 33.333 4.698 -42.306 1.00 48.78 111 ASP A N 1
ATOM 891 C CA . ASP A 1 111 ? 34.083 5.822 -42.910 1.00 48.78 111 ASP A CA 1
ATOM 892 C C . ASP A 1 111 ? 35.092 5.437 -44.018 1.00 48.78 111 ASP A C 1
ATOM 894 O O . ASP A 1 111 ? 35.938 6.251 -44.383 1.00 48.78 111 ASP A O 1
ATOM 898 N N . VAL A 1 112 ? 35.056 4.217 -44.580 1.00 51.09 112 VAL A N 1
ATOM 899 C CA . VAL A 1 112 ? 36.097 3.776 -45.549 1.00 51.09 112 VAL A CA 1
ATOM 900 C C . VAL A 1 112 ? 35.613 3.596 -46.999 1.00 51.09 112 VAL A C 1
ATOM 902 O O . VAL A 1 112 ? 36.440 3.360 -47.874 1.00 51.09 112 VAL A O 1
ATOM 905 N N . ASP A 1 113 ? 34.325 3.779 -47.306 1.00 50.72 113 ASP A N 1
ATOM 906 C CA . ASP A 1 113 ? 33.783 3.438 -48.639 1.00 50.72 113 ASP A CA 1
ATOM 907 C C . ASP A 1 113 ? 33.312 4.620 -49.518 1.00 50.72 113 ASP A C 1
ATOM 909 O O . ASP A 1 113 ? 32.642 4.375 -50.518 1.00 50.72 113 ASP A O 1
ATOM 913 N N . ASP A 1 114 ? 33.697 5.879 -49.242 1.00 47.41 114 ASP A N 1
ATOM 914 C CA . ASP A 1 114 ? 33.191 7.038 -50.020 1.00 47.41 114 ASP A CA 1
ATOM 915 C C . ASP A 1 114 ? 34.229 8.002 -50.640 1.00 47.41 114 ASP A C 1
ATOM 917 O O . ASP A 1 114 ? 33.884 9.115 -51.024 1.00 47.41 114 ASP A O 1
ATOM 921 N N . GLU A 1 115 ? 35.487 7.590 -50.854 1.00 44.31 115 GLU A N 1
ATOM 922 C CA . GLU A 1 115 ? 36.411 8.361 -51.717 1.00 44.31 115 GLU A CA 1
ATOM 923 C C . GLU A 1 115 ? 37.231 7.472 -52.674 1.00 44.31 115 GLU A C 1
ATOM 925 O O . GLU A 1 115 ? 38.422 7.209 -52.498 1.00 44.31 115 GLU A O 1
ATOM 930 N N . LYS A 1 116 ? 36.581 7.038 -53.762 1.00 43.44 116 LYS A N 1
ATOM 931 C CA . LYS A 1 116 ? 37.243 6.778 -55.051 1.00 43.44 116 LYS A CA 1
ATOM 932 C C . LYS A 1 116 ? 36.491 7.490 -56.175 1.00 43.44 116 LYS A C 1
ATOM 934 O O . LYS A 1 116 ? 35.552 6.931 -56.738 1.00 43.44 116 LYS A O 1
ATOM 939 N N . LEU A 1 117 ? 36.979 8.674 -56.542 1.00 36.25 117 LEU A N 1
ATOM 940 C CA . LEU A 1 117 ? 36.934 9.206 -57.906 1.00 36.25 117 LEU A CA 1
ATOM 941 C C . LEU A 1 117 ? 38.230 9.961 -58.206 1.00 36.25 117 LEU A C 1
ATOM 943 O O . LEU A 1 117 ? 38.610 10.819 -57.382 1.00 36.25 117 LEU A O 1
#

Foldseek 3Di:
DVPCPPPDDPCVLLDADDPVVLVVVLVVLVVVLVVLVVVLVVVVVVVVVDDPVCVVPVCVPPDDSVVVSVVSVVVSVVVVVSNVVSVVVVVVVVVVDVVVDDPVPPPVPPPDPPDDD

Secondary structure (DSSP, 8-state):
-GGGTT---GGGGGPPPPHHHHHHHHHHHHHHHHHHHHHHHHHHHHHTTS-HHHHHHHTTTSPPHHHHHHHHHHHHHHHHHHHHHHHHHHHHHHHHHHHS--SSSSSTTSSSSS---

pLDDT: mean 77.88, std 16.49, range [36.25, 94.62]